Protein AF-A0A060BRM1-F1 (afdb_monomer)

Solvent-accessible surface area (backbone atoms only — not comparable to full-atom values): 8496 Å² total; per-residue (Å²): 62,27,26,52,51,24,73,28,30,57,45,69,58,40,50,90,44,79,90,64,57,41,90,78,47,76,18,59,48,53,49,50,50,64,73,48,52,89,80,60,83,85,57,78,35,51,21,29,40,64,53,80,51,61,69,59,51,50,60,52,37,66,89,47,85,67,66,78,75,71,89,66,55,66,64,59,30,31,52,51,28,41,57,49,43,74,78,39,83,58,36,42,37,21,43,51,52,56,25,66,57,46,39,88,94,29,81,68,96,68,48,51,66,35,65,39,46,50,52,33,40,44,54,46,50,73,68,71,47,54,74,44,78,46,79,41,66,76,63,87,60,62,78,86,74,86,106

Radius of gyration: 14.97 Å; Cα contacts (8 Å, |Δi|>4): 241; chains: 1; bounding box: 43×28×41 Å

Structure (mmCIF, N/CA/C/O backbone):
data_AF-A0A060BRM1-F1
#
_entry.id   AF-A0A060BRM1-F1
#
loop_
_atom_site.group_PDB
_atom_site.id
_atom_site.type_symbol
_atom_site.label_atom_id
_atom_site.label_alt_id
_atom_site.label_comp_id
_atom_site.label_asym_id
_atom_site.label_entity_id
_atom_site.label_seq_id
_atom_site.pdbx_PDB_ins_code
_atom_site.Cartn_x
_atom_site.Cartn_y
_atom_site.Cartn_z
_atom_site.occupancy
_atom_site.B_iso_or_equiv
_atom_site.auth_seq_id
_atom_site.auth_comp_id
_atom_site.auth_asym_id
_atom_site.auth_atom_id
_atom_site.pdbx_PDB_model_num
ATOM 1 N N . MET A 1 1 ? -9.420 0.231 6.694 1.00 97.19 1 MET A N 1
A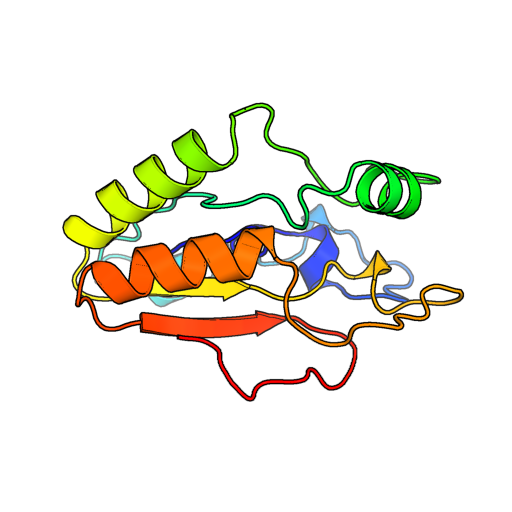TOM 2 C CA . MET A 1 1 ? -8.474 -0.469 5.804 1.00 97.19 1 MET A CA 1
ATOM 3 C C . MET A 1 1 ? -7.574 0.564 5.154 1.00 97.19 1 MET A C 1
ATOM 5 O O . MET A 1 1 ? -8.082 1.590 4.720 1.00 97.19 1 MET A O 1
ATOM 9 N N . VAL A 1 2 ? -6.266 0.345 5.161 1.00 98.56 2 VAL A N 1
ATOM 10 C CA . VAL A 1 2 ? -5.267 1.359 4.794 1.00 98.56 2 VAL A CA 1
ATOM 11 C C . VAL A 1 2 ? -4.121 0.754 3.988 1.00 98.56 2 VAL A C 1
ATOM 13 O O . VAL A 1 2 ? -3.944 -0.459 4.023 1.00 98.56 2 VAL A O 1
ATOM 16 N N . GLY A 1 3 ? -3.339 1.577 3.292 1.00 98.62 3 GLY A N 1
ATOM 17 C CA . GLY A 1 3 ? -2.117 1.160 2.597 1.00 98.62 3 GLY A CA 1
ATOM 18 C C . GLY A 1 3 ? -2.202 1.259 1.067 1.00 98.62 3 GLY A C 1
ATOM 19 O O . GLY A 1 3 ? -3.295 1.191 0.498 1.00 98.62 3 GLY A O 1
ATOM 20 N N . PRO A 1 4 ? -1.055 1.413 0.378 1.00 98.69 4 PRO A N 1
ATOM 21 C CA . PRO A 1 4 ? -1.010 1.691 -1.061 1.00 98.69 4 PRO A CA 1
ATOM 22 C C . PRO A 1 4 ? -1.531 0.549 -1.940 1.00 98.69 4 PRO A C 1
ATOM 24 O O . PRO A 1 4 ? -1.908 0.792 -3.084 1.00 98.69 4 PRO A O 1
ATOM 27 N N . LEU A 1 5 ? -1.549 -0.683 -1.424 1.00 98.81 5 LEU A N 1
ATOM 28 C CA . LEU A 1 5 ? -1.949 -1.881 -2.170 1.00 98.81 5 LEU A CA 1
ATOM 29 C C . LEU A 1 5 ? -3.410 -2.274 -1.924 1.00 98.81 5 LEU A C 1
ATOM 31 O O . LEU A 1 5 ? -3.948 -3.135 -2.616 1.00 98.81 5 LEU A O 1
ATOM 35 N N . ALA A 1 6 ? -4.079 -1.607 -0.981 1.00 98.69 6 ALA A N 1
ATOM 36 C CA . ALA A 1 6 ? -5.451 -1.904 -0.588 1.00 98.69 6 ALA A CA 1
ATOM 37 C C . ALA A 1 6 ? -6.43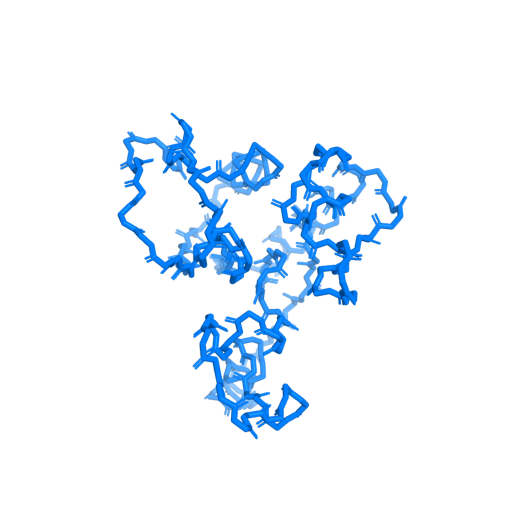5 -1.859 -1.764 1.00 98.69 6 ALA A C 1
ATOM 39 O O . ALA A 1 6 ? -7.317 -2.710 -1.850 1.00 98.69 6 ALA A O 1
ATOM 40 N N . ASP A 1 7 ? -6.268 -0.899 -2.675 1.00 98.50 7 ASP A N 1
ATOM 41 C CA . ASP A 1 7 ? -7.111 -0.745 -3.863 1.00 98.50 7 ASP A CA 1
ATOM 42 C C . ASP A 1 7 ? -6.310 -0.802 -5.176 1.00 98.50 7 ASP A C 1
ATOM 44 O O . ASP A 1 7 ? -6.690 -0.205 -6.183 1.00 98.50 7 ASP A O 1
ATOM 48 N N . SER A 1 8 ? -5.172 -1.510 -5.179 1.00 98.38 8 SER A N 1
ATOM 49 C CA . SER A 1 8 ? -4.352 -1.648 -6.386 1.00 98.38 8 SER A CA 1
ATOM 50 C C . SER A 1 8 ? -4.824 -2.807 -7.256 1.00 98.38 8 SER A C 1
ATOM 52 O O . SER A 1 8 ? -4.650 -3.978 -6.920 1.00 98.38 8 SER A O 1
ATOM 54 N N . LYS A 1 9 ? -5.394 -2.476 -8.416 1.00 98.12 9 LYS A N 1
ATOM 55 C CA . LYS A 1 9 ? -5.771 -3.461 -9.436 1.00 98.12 9 LYS A CA 1
ATOM 56 C C . LYS A 1 9 ? -4.563 -4.057 -10.159 1.00 98.12 9 LYS A C 1
ATOM 58 O O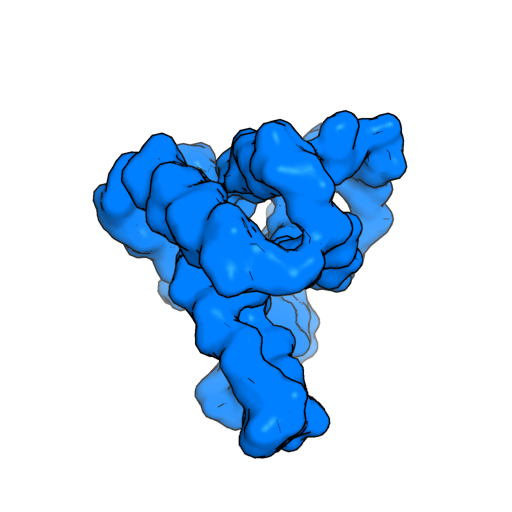 . LYS A 1 9 ? -4.514 -5.263 -10.379 1.00 98.12 9 LYS A O 1
ATOM 63 N N . ARG A 1 10 ? -3.579 -3.220 -10.516 1.00 98.19 10 ARG A N 1
ATOM 64 C CA . ARG A 1 10 ? -2.392 -3.647 -11.279 1.00 98.19 10 ARG A CA 1
ATOM 65 C C . ARG A 1 10 ? -1.527 -4.617 -10.485 1.00 98.19 10 ARG A C 1
ATOM 67 O O . ARG A 1 10 ? -1.047 -5.594 -11.060 1.00 98.19 10 ARG A O 1
ATOM 74 N N . ASP A 1 11 ? -1.348 -4.352 -9.193 1.00 98.50 11 ASP A N 1
ATOM 75 C CA . ASP A 1 11 ? -0.513 -5.185 -8.326 1.00 98.50 11 ASP A CA 1
ATOM 76 C C . ASP A 1 11 ? -1.201 -6.503 -7.951 1.00 98.50 11 ASP A C 1
ATOM 78 O O . ASP A 1 11 ? -0.516 -7.490 -7.698 1.00 98.50 11 ASP A O 1
ATOM 82 N N . MET A 1 12 ? -2.538 -6.559 -7.997 1.00 98.38 12 MET A N 1
ATOM 83 C CA . MET A 1 12 ? -3.295 -7.787 -7.731 1.00 98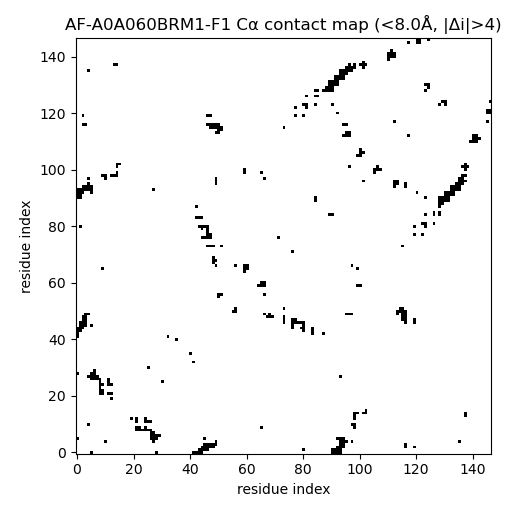.38 12 MET A CA 1
ATOM 84 C C . MET A 1 12 ? -3.018 -8.899 -8.746 1.00 98.38 12 MET A C 1
ATOM 86 O O . MET A 1 12 ? -3.070 -10.076 -8.403 1.00 98.38 12 MET A O 1
ATOM 90 N N . MET A 1 13 ? -2.694 -8.533 -9.988 1.00 97.81 13 MET A N 1
ATOM 91 C CA . MET A 1 13 ? -2.337 -9.499 -11.031 1.00 97.81 13 MET A CA 1
ATOM 92 C C . MET A 1 13 ? -0.904 -10.029 -10.907 1.00 97.81 13 MET A C 1
ATOM 94 O O . MET A 1 13 ? -0.565 -11.012 -11.560 1.00 97.81 13 MET A O 1
ATOM 98 N N . GLY A 1 14 ? -0.052 -9.371 -10.116 1.00 98.25 14 GLY A N 1
ATOM 99 C CA . GLY A 1 14 ? 1.370 -9.687 -10.040 1.00 98.25 14 GLY A CA 1
ATOM 100 C C . GLY A 1 14 ? 2.149 -9.358 -11.319 1.00 98.25 14 GLY A C 1
ATOM 101 O O . GLY A 1 14 ? 1.694 -8.629 -12.211 1.00 98.25 14 GLY A O 1
ATOM 102 N N . SER A 1 15 ? 3.379 -9.866 -11.363 1.00 98.00 15 SER A N 1
ATOM 103 C CA . SER A 1 15 ? 4.250 -9.784 -12.532 1.00 98.00 15 SER A CA 1
ATOM 104 C C . SER A 1 15 ? 3.982 -10.960 -13.478 1.00 98.00 15 SER A C 1
ATOM 106 O O . SER A 1 15 ? 3.340 -11.933 -13.089 1.00 98.00 15 SER A O 1
ATOM 108 N N . TRP A 1 16 ? 4.415 -10.861 -14.742 1.00 98.19 16 TRP A N 1
ATOM 109 C CA . TRP A 1 16 ? 4.108 -11.869 -15.773 1.00 98.19 16 TRP A CA 1
ATOM 110 C C . TRP A 1 16 ? 2.605 -12.182 -15.916 1.00 98.19 16 TRP A C 1
ATOM 112 O O . TRP A 1 16 ? 2.215 -13.314 -16.188 1.00 98.19 16 TRP A O 1
ATOM 122 N N . SER A 1 17 ? 1.745 -11.166 -15.796 1.00 97.94 17 SER A N 1
ATOM 123 C CA . SER A 1 17 ? 0.279 -11.309 -15.814 1.00 97.94 17 SER A CA 1
ATOM 124 C C . SER A 1 17 ? -0.322 -11.668 -17.184 1.00 97.94 17 SER A C 1
ATOM 126 O O . SER A 1 17 ? -1.542 -11.645 -17.344 1.00 97.94 17 SER A O 1
ATOM 128 N N . ALA A 1 18 ? 0.516 -11.982 -18.177 1.00 98.00 18 ALA A N 1
ATOM 129 C CA . ALA A 1 18 ? 0.142 -12.358 -19.538 1.00 98.00 18 ALA A CA 1
ATOM 130 C C . ALA A 1 18 ? -0.926 -11.418 -20.136 1.00 98.00 18 ALA A C 1
ATOM 132 O O . ALA A 1 18 ? -0.718 -10.209 -20.200 1.00 98.00 18 ALA A O 1
ATOM 133 N N . ALA A 1 19 ? -2.068 -11.963 -20.558 1.00 98.12 19 ALA A N 1
ATOM 134 C CA . ALA A 1 19 ? -3.186 -11.215 -21.133 1.00 98.12 19 ALA A CA 1
ATOM 135 C C . ALA A 1 19 ? -4.197 -10.696 -20.084 1.00 98.12 19 ALA A C 1
ATOM 137 O O . ALA A 1 19 ? -5.324 -10.347 -20.434 1.00 98.12 19 ALA A O 1
ATOM 138 N N . GLY A 1 20 ? -3.834 -10.686 -18.798 1.00 97.88 20 GLY A N 1
ATOM 139 C CA . GLY A 1 20 ? -4.691 -10.188 -17.727 1.00 97.88 20 GLY A CA 1
ATOM 140 C C . GLY A 1 20 ? -5.039 -8.708 -17.903 1.00 97.88 20 GLY A C 1
ATOM 141 O O . GLY A 1 20 ? -4.174 -7.876 -18.177 1.00 97.88 20 GLY A O 1
ATOM 142 N N . VAL A 1 21 ? -6.315 -8.370 -17.714 1.00 98.06 21 VAL A N 1
ATOM 143 C CA . VAL A 1 21 ? -6.808 -6.989 -17.774 1.00 98.06 21 VAL A CA 1
ATOM 144 C C . VAL A 1 21 ? -6.932 -6.456 -16.352 1.00 98.06 21 VAL A C 1
ATOM 146 O O . VAL A 1 21 ? -7.818 -6.876 -15.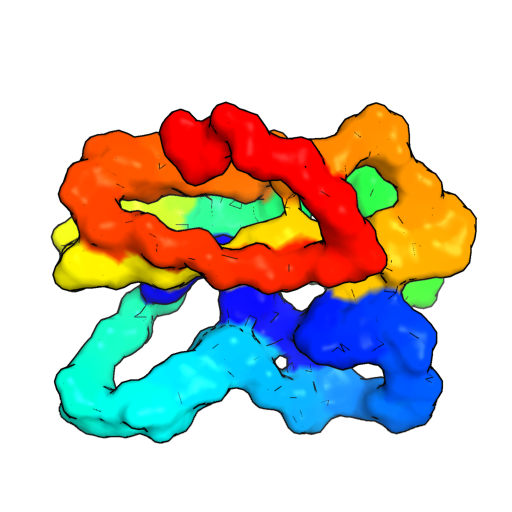608 1.00 98.06 21 VAL A O 1
ATOM 149 N N . ALA A 1 22 ? -6.069 -5.505 -15.977 1.00 96.81 22 ALA A N 1
ATOM 150 C CA . ALA A 1 22 ? -6.001 -4.974 -14.611 1.00 96.81 22 ALA A CA 1
ATOM 151 C C . ALA A 1 22 ? -7.377 -4.554 -14.085 1.00 96.81 22 ALA A C 1
ATOM 153 O O . ALA A 1 22 ? -7.743 -4.899 -12.965 1.00 96.81 22 ALA A O 1
ATOM 154 N N . ASP A 1 23 ? -8.182 -3.892 -14.918 1.00 96.94 23 ASP A N 1
ATOM 155 C CA . ASP A 1 23 ? -9.493 -3.391 -14.515 1.00 96.94 23 ASP A CA 1
ATOM 156 C C . ASP A 1 23 ? -10.512 -4.456 -14.107 1.00 96.94 23 ASP A C 1
ATOM 158 O O . ASP A 1 23 ? -11.457 -4.125 -13.386 1.00 96.94 23 ASP A O 1
ATOM 162 N N . GLN A 1 24 ? -10.295 -5.712 -14.494 1.00 98.38 24 GLN A N 1
ATOM 163 C CA . GLN A 1 24 ? -11.125 -6.854 -14.110 1.00 98.38 24 GLN A CA 1
ATOM 164 C C . GLN A 1 24 ? -10.703 -7.474 -12.766 1.00 98.38 24 GLN A C 1
ATOM 166 O O . GLN A 1 24 ? -11.382 -8.366 -12.262 1.00 98.38 24 GLN A O 1
ATOM 171 N N . SER A 1 25 ? -9.604 -7.009 -12.163 1.00 98.31 25 SER A N 1
ATOM 172 C CA . SER A 1 25 ? -9.119 -7.522 -10.880 1.00 98.31 25 SER A CA 1
ATOM 173 C C . SER A 1 25 ? -9.974 -7.039 -9.708 1.00 98.31 25 SER A C 1
ATOM 175 O O . SER A 1 25 ? -10.290 -5.852 -9.591 1.00 98.31 25 SER A O 1
ATOM 177 N N . VAL A 1 26 ? -10.283 -7.954 -8.787 1.00 98.75 26 VAL A N 1
ATOM 178 C CA . VAL A 1 26 ? -10.898 -7.637 -7.492 1.00 98.75 26 VAL A CA 1
ATOM 179 C C . VAL A 1 26 ? -9.792 -7.251 -6.512 1.00 98.75 26 VAL A C 1
ATOM 181 O O . VAL A 1 26 ? -8.992 -8.092 -6.114 1.00 98.75 26 VAL A O 1
ATOM 184 N N . THR A 1 27 ? -9.737 -5.976 -6.125 1.00 98.81 27 THR A N 1
ATOM 185 C CA . THR A 1 27 ? -8.762 -5.475 -5.140 1.00 98.81 27 THR A CA 1
ATOM 186 C C . THR A 1 27 ? -9.047 -6.021 -3.740 1.00 98.81 27 THR A C 1
ATOM 188 O O . THR A 1 27 ? -10.161 -6.478 -3.470 1.00 98.81 27 THR A O 1
ATOM 191 N N . VAL A 1 28 ? -8.090 -5.910 -2.807 1.00 98.69 28 VAL A N 1
ATOM 192 C CA . VAL A 1 28 ? -8.341 -6.274 -1.398 1.00 98.69 28 VAL A CA 1
ATOM 193 C C . VAL A 1 28 ? -9.510 -5.459 -0.836 1.00 98.69 28 VAL A C 1
ATOM 195 O O . VAL A 1 28 ? -10.387 -6.020 -0.188 1.00 98.69 28 VAL A O 1
ATOM 198 N N . LEU A 1 29 ? -9.593 -4.159 -1.148 1.00 98.69 29 LEU A N 1
ATOM 199 C CA . LEU A 1 29 ? -10.707 -3.289 -0.759 1.00 98.69 29 LEU A CA 1
ATOM 200 C C . LEU A 1 29 ? -12.037 -3.782 -1.301 1.00 98.69 29 LEU A C 1
ATOM 202 O O . LEU A 1 29 ? -13.005 -3.871 -0.546 1.00 98.69 29 LEU A O 1
ATOM 206 N N . THR A 1 30 ? -12.086 -4.100 -2.591 1.00 98.69 30 THR A N 1
ATOM 207 C CA . THR A 1 30 ? -13.307 -4.582 -3.238 1.00 98.69 30 THR A CA 1
ATOM 208 C C . THR A 1 30 ? -13.727 -5.930 -2.656 1.00 98.69 30 THR A C 1
ATOM 210 O O . THR A 1 30 ? -14.879 -6.092 -2.263 1.00 98.69 30 THR A O 1
ATOM 213 N N . GLY A 1 31 ? -12.792 -6.872 -2.503 1.00 98.75 31 GLY A N 1
ATOM 214 C CA . GLY A 1 31 ? -13.051 -8.179 -1.901 1.00 98.75 31 GLY A CA 1
ATOM 215 C C . GLY A 1 31 ? -13.550 -8.073 -0.459 1.00 98.75 31 GLY A C 1
ATOM 216 O O . GLY A 1 31 ? -14.550 -8.696 -0.106 1.00 98.75 31 GLY A O 1
ATOM 217 N N . MET A 1 32 ? -12.923 -7.218 0.354 1.00 98.38 32 MET A N 1
ATOM 218 C CA . MET A 1 32 ? -13.344 -6.965 1.734 1.00 98.38 32 MET A CA 1
ATOM 219 C C . MET A 1 32 ? -14.733 -6.325 1.809 1.00 98.38 32 MET A C 1
ATOM 221 O O . MET A 1 32 ? -15.535 -6.728 2.647 1.00 98.38 32 MET A O 1
ATOM 225 N N . ARG A 1 33 ? -15.055 -5.363 0.930 1.00 98.31 33 ARG A N 1
ATOM 226 C CA . ARG A 1 33 ? -16.407 -4.779 0.843 1.00 98.31 33 ARG A CA 1
ATOM 227 C C . ARG A 1 33 ? -17.451 -5.836 0.487 1.00 98.31 33 ARG A C 1
ATOM 229 O O . ARG A 1 33 ? -18.478 -5.908 1.153 1.00 98.31 33 ARG A O 1
ATOM 236 N N . ASN A 1 34 ? -17.160 -6.679 -0.503 1.00 98.38 34 ASN A N 1
ATOM 237 C CA . ASN A 1 34 ? -18.061 -7.748 -0.934 1.00 98.38 34 ASN A CA 1
ATOM 238 C C . ASN A 1 34 ? -18.313 -8.769 0.184 1.00 98.38 34 ASN A C 1
ATOM 240 O O . ASN A 1 34 ? -19.451 -9.171 0.404 1.00 98.38 34 ASN A O 1
ATOM 244 N N . ALA A 1 35 ? -17.261 -9.174 0.899 1.00 98.12 35 ALA A N 1
ATOM 245 C CA . ALA A 1 35 ? -17.367 -10.143 1.986 1.00 98.12 35 ALA A CA 1
ATOM 246 C C . ALA A 1 35 ? -18.088 -9.575 3.221 1.00 98.12 35 ALA A C 1
ATOM 248 O O . ALA A 1 35 ? -18.834 -10.297 3.886 1.00 98.12 35 ALA A O 1
ATOM 249 N N . LEU A 1 36 ? -17.867 -8.294 3.537 1.00 97.31 36 LEU A N 1
ATOM 250 C CA . LEU A 1 36 ? -18.481 -7.641 4.693 1.00 97.31 36 LEU A CA 1
ATOM 251 C C . LEU A 1 36 ? -19.975 -7.365 4.474 1.00 97.31 36 LEU A C 1
ATOM 253 O O . LEU A 1 36 ? -20.767 -7.550 5.402 1.00 97.31 36 LEU A O 1
ATOM 257 N N . GLY A 1 37 ? -20.360 -6.937 3.265 1.00 95.88 37 GLY A N 1
ATOM 258 C CA . GLY A 1 37 ? -21.720 -6.483 2.971 1.00 95.88 37 GLY A CA 1
ATOM 259 C C . GLY A 1 37 ? -22.176 -5.416 3.972 1.00 95.88 37 GLY A C 1
ATOM 260 O O . GLY A 1 37 ? -21.406 -4.527 4.333 1.00 95.88 37 GLY A O 1
ATOM 261 N N . ASP A 1 38 ? -23.394 -5.561 4.491 1.00 96.62 38 ASP A N 1
ATOM 262 C CA . ASP A 1 38 ? -23.994 -4.608 5.439 1.00 96.62 38 ASP A CA 1
ATOM 263 C C . ASP A 1 38 ? -23.634 -4.879 6.912 1.00 96.62 38 ASP A C 1
ATOM 265 O O . ASP A 1 38 ? -24.146 -4.226 7.820 1.00 96.62 38 ASP A O 1
ATOM 269 N N . LYS A 1 39 ? -22.754 -5.853 7.186 1.00 97.25 39 LYS A N 1
ATOM 270 C CA . LYS A 1 39 ? -22.411 -6.269 8.561 1.00 97.25 39 LYS A CA 1
ATOM 271 C C . LYS A 1 39 ? -21.416 -5.337 9.252 1.00 97.25 39 LYS A C 1
ATOM 273 O O . LYS A 1 39 ? -21.102 -5.536 10.422 1.00 97.25 39 LYS A O 1
ATOM 278 N N . GLY A 1 40 ? -20.885 -4.347 8.542 1.00 95.75 40 GLY A N 1
ATOM 279 C CA . GLY A 1 40 ? -19.933 -3.395 9.091 1.00 95.75 40 GLY A CA 1
ATOM 280 C C . GLY A 1 40 ? -19.574 -2.295 8.103 1.00 95.75 40 GLY A C 1
ATOM 281 O O . GLY A 1 40 ? -20.062 -2.248 6.977 1.00 95.75 40 GLY A O 1
ATOM 282 N N . LYS A 1 41 ? -18.684 -1.399 8.531 1.00 97.56 41 LYS A N 1
ATOM 283 C CA . LYS A 1 41 ? -18.244 -0.251 7.737 1.00 97.56 41 LYS A CA 1
ATOM 284 C C . LYS A 1 41 ? -16.754 -0.345 7.439 1.00 97.56 41 LYS A C 1
ATOM 286 O O . LYS A 1 41 ? -15.942 -0.490 8.348 1.00 97.56 41 LYS A O 1
ATOM 291 N N . ILE A 1 42 ? -16.382 -0.164 6.173 1.00 98.38 42 ILE A N 1
ATOM 292 C CA . ILE A 1 42 ? -14.980 0.011 5.777 1.00 98.38 42 ILE A CA 1
ATOM 293 C C . ILE A 1 42 ? -14.692 1.500 5.606 1.00 98.38 42 ILE A C 1
ATOM 295 O O . ILE A 1 42 ? -15.164 2.131 4.662 1.00 98.38 42 ILE A O 1
ATOM 299 N N . ILE A 1 43 ? -13.870 2.046 6.503 1.00 98.50 43 ILE A N 1
ATOM 300 C CA . ILE A 1 43 ? -13.225 3.351 6.325 1.00 98.50 43 ILE A CA 1
ATOM 301 C C . ILE A 1 43 ? -11.909 3.110 5.581 1.00 98.50 43 ILE A C 1
ATOM 303 O O . ILE A 1 43 ? -11.089 2.302 6.027 1.00 98.50 43 ILE A O 1
ATOM 307 N N . TYR A 1 44 ? -11.727 3.762 4.435 1.00 98.69 44 TYR A N 1
ATOM 308 C CA . TYR A 1 44 ? -10.539 3.618 3.595 1.00 98.69 44 TYR A CA 1
ATOM 309 C C . TYR A 1 44 ? -9.700 4.897 3.601 1.00 98.69 44 TYR A C 1
ATOM 311 O O . TYR A 1 44 ? -10.252 5.987 3.487 1.00 98.69 44 TYR A O 1
ATOM 319 N N . ALA A 1 45 ? -8.380 4.743 3.702 1.00 98.62 45 ALA A N 1
ATOM 320 C CA . ALA A 1 45 ? -7.396 5.803 3.496 1.00 98.62 45 ALA A CA 1
ATOM 321 C C . ALA A 1 45 ? -6.145 5.208 2.838 1.00 98.62 45 ALA A C 1
ATOM 323 O O . ALA A 1 45 ? -5.719 4.113 3.204 1.00 98.62 45 ALA A O 1
ATOM 324 N N . ARG A 1 46 ? -5.525 5.918 1.890 1.00 98.50 46 ARG A N 1
ATOM 325 C CA . ARG A 1 46 ? -4.342 5.398 1.178 1.00 98.50 46 ARG A CA 1
ATOM 326 C C . ARG A 1 46 ? -3.147 5.221 2.121 1.00 98.50 46 ARG A C 1
ATOM 328 O O . ARG A 1 46 ? -2.452 4.212 2.056 1.00 98.50 46 ARG A O 1
ATOM 335 N N . GLY A 1 47 ? -2.933 6.175 3.029 1.00 98.75 47 GLY A N 1
ATOM 336 C CA . GLY A 1 47 ? -1.933 6.118 4.102 1.00 98.75 47 GLY A CA 1
ATOM 337 C C . GLY A 1 47 ? -0.486 6.360 3.669 1.00 98.75 47 GLY A C 1
ATOM 338 O O . GLY A 1 47 ? 0.236 7.079 4.348 1.00 98.75 47 GLY A O 1
ATOM 339 N N . ALA A 1 48 ? -0.061 5.802 2.538 1.00 98.81 48 ALA A N 1
ATOM 340 C CA . ALA A 1 48 ? 1.267 6.014 1.974 1.00 98.81 48 ALA A CA 1
ATOM 341 C C . ALA A 1 48 ? 1.265 5.778 0.459 1.00 98.81 48 ALA A C 1
ATOM 343 O O . ALA A 1 48 ? 0.393 5.094 -0.077 1.00 98.81 48 ALA A O 1
ATOM 344 N N . ASN A 1 49 ? 2.287 6.287 -0.228 1.00 98.81 49 ASN A N 1
ATOM 345 C CA . ASN A 1 49 ? 2.668 5.783 -1.547 1.00 98.81 49 ASN A CA 1
ATOM 346 C C . ASN A 1 49 ? 3.447 4.464 -1.413 1.00 98.81 49 ASN A C 1
ATOM 348 O O . ASN A 1 49 ? 3.996 4.164 -0.348 1.00 98.81 49 ASN A O 1
ATOM 352 N N . ILE A 1 50 ? 3.541 3.699 -2.510 1.00 98.69 50 ILE A N 1
ATOM 353 C CA . ILE A 1 50 ? 4.349 2.464 -2.574 1.00 98.69 50 ILE A CA 1
ATOM 354 C C . ILE A 1 50 ? 5.776 2.724 -2.074 1.00 98.69 50 ILE A C 1
ATOM 356 O O . ILE A 1 50 ? 6.315 1.931 -1.309 1.00 98.69 50 ILE A O 1
ATOM 360 N N . THR A 1 51 ? 6.354 3.855 -2.477 1.00 98.56 51 THR A N 1
ATOM 361 C CA . THR A 1 51 ? 7.633 4.391 -2.010 1.00 98.56 51 THR A CA 1
ATOM 362 C C . THR A 1 51 ? 7.615 5.918 -2.138 1.00 98.56 51 THR A C 1
ATOM 364 O O . THR A 1 51 ? 6.862 6.457 -2.951 1.00 98.56 51 THR A O 1
ATOM 367 N N . ASN A 1 52 ? 8.441 6.608 -1.349 1.00 98.12 52 ASN A N 1
ATOM 368 C CA . ASN A 1 52 ? 8.705 8.046 -1.500 1.00 98.12 52 ASN A CA 1
ATOM 369 C C . ASN A 1 52 ? 9.957 8.323 -2.355 1.00 98.12 52 ASN A C 1
ATOM 371 O O . ASN A 1 52 ? 10.244 9.475 -2.668 1.00 98.12 52 ASN A O 1
ATOM 375 N N . ASP A 1 53 ? 10.717 7.284 -2.715 1.00 98.25 53 ASP A N 1
ATOM 376 C CA . ASP A 1 53 ? 11.910 7.416 -3.549 1.00 98.25 53 ASP A CA 1
ATOM 377 C C . ASP A 1 53 ? 11.510 7.657 -5.008 1.00 98.25 53 ASP A C 1
ATOM 379 O O . ASP A 1 53 ? 10.938 6.783 -5.667 1.00 98.25 53 ASP A O 1
ATOM 383 N N . LYS A 1 54 ? 11.822 8.853 -5.515 1.00 97.56 54 LYS A N 1
ATOM 384 C CA . LYS A 1 54 ? 11.489 9.250 -6.882 1.00 97.56 54 LYS A CA 1
ATOM 385 C C . LYS A 1 54 ? 12.186 8.386 -7.936 1.00 97.56 54 LYS A C 1
ATOM 387 O O . LYS A 1 54 ? 11.562 8.092 -8.946 1.00 97.56 54 LYS A O 1
ATOM 392 N N . GLY A 1 55 ? 13.425 7.952 -7.711 1.00 98.44 55 GLY A N 1
ATOM 393 C CA . GLY A 1 55 ? 14.140 7.094 -8.657 1.00 98.44 55 GLY A CA 1
ATOM 394 C C . GLY A 1 55 ? 13.471 5.728 -8.798 1.00 98.44 55 GLY A C 1
ATOM 395 O O . GLY A 1 55 ? 13.309 5.231 -9.910 1.00 98.44 55 GLY A O 1
ATOM 396 N N . ILE A 1 56 ? 12.993 5.158 -7.688 1.00 98.50 56 ILE A N 1
ATOM 397 C CA . ILE A 1 56 ? 12.215 3.911 -7.716 1.00 98.50 56 ILE A CA 1
ATOM 398 C C . ILE A 1 56 ? 10.855 4.129 -8.393 1.00 98.50 56 ILE A C 1
ATOM 400 O O . ILE A 1 56 ? 10.431 3.282 -9.173 1.00 98.50 56 ILE A O 1
ATOM 404 N N . VAL A 1 57 ? 10.166 5.246 -8.133 1.00 98.62 57 VAL A N 1
ATOM 405 C CA . VAL A 1 57 ? 8.913 5.578 -8.839 1.00 98.62 57 VAL A CA 1
ATOM 406 C C . VAL A 1 57 ? 9.146 5.696 -10.342 1.00 98.62 57 VAL A C 1
ATOM 408 O O . VAL A 1 57 ? 8.392 5.108 -11.113 1.00 98.62 57 VAL A O 1
ATOM 411 N N . ASP A 1 58 ? 10.170 6.441 -10.753 1.00 98.44 58 ASP A N 1
ATOM 412 C CA . ASP A 1 58 ? 10.495 6.662 -12.161 1.00 98.44 58 ASP A CA 1
ATOM 413 C C . ASP A 1 58 ? 10.858 5.333 -12.842 1.00 98.44 58 ASP A C 1
ATOM 415 O O . ASP A 1 58 ? 10.406 5.081 -13.954 1.00 98.44 58 ASP A O 1
ATOM 419 N N . PHE A 1 59 ? 11.576 4.439 -12.150 1.00 98.50 59 PHE A N 1
ATOM 420 C CA . PHE A 1 59 ? 11.834 3.073 -12.615 1.00 98.50 59 PHE A CA 1
ATOM 421 C C . PHE A 1 59 ? 10.544 2.255 -12.781 1.00 98.50 59 PHE A C 1
ATOM 423 O O . PHE A 1 59 ? 10.311 1.675 -13.840 1.00 98.50 59 PHE A O 1
ATOM 430 N N . LEU A 1 60 ? 9.679 2.225 -11.760 1.00 98.50 60 LEU A N 1
ATOM 431 C CA . LEU A 1 60 ? 8.419 1.469 -11.794 1.00 98.50 60 LEU A CA 1
ATOM 432 C C . LEU A 1 60 ? 7.443 2.001 -12.846 1.00 98.50 60 LEU A C 1
ATOM 434 O O . LEU A 1 60 ? 6.605 1.243 -13.328 1.00 98.50 60 LEU A O 1
ATOM 438 N N . ASN A 1 61 ? 7.559 3.284 -13.192 1.00 98.38 61 ASN A N 1
ATOM 439 C CA . ASN A 1 61 ? 6.727 3.948 -14.184 1.00 98.38 61 ASN A CA 1
ATOM 440 C C . ASN A 1 61 ? 7.422 4.177 -15.540 1.00 98.38 61 ASN A C 1
ATOM 442 O O . ASN A 1 61 ? 6.911 4.938 -16.364 1.00 98.38 61 ASN A O 1
ATOM 446 N N . LEU A 1 62 ? 8.579 3.548 -15.779 1.00 97.12 62 LEU A N 1
ATOM 447 C CA . LEU A 1 62 ? 9.425 3.828 -16.945 1.00 97.12 62 LEU A CA 1
ATOM 448 C C . LEU A 1 62 ? 8.732 3.511 -18.279 1.00 97.12 62 LEU A C 1
ATOM 450 O O . LEU A 1 62 ? 8.865 4.268 -19.237 1.00 97.12 62 LEU A O 1
ATOM 454 N N . TYR A 1 63 ? 7.995 2.400 -18.336 1.00 94.19 63 TYR A N 1
ATOM 455 C CA . TYR A 1 63 ? 7.350 1.912 -19.564 1.00 94.19 63 TYR A CA 1
ATOM 456 C C . TYR A 1 63 ? 5.824 2.061 -19.549 1.00 94.19 63 TYR A C 1
ATOM 458 O O . TYR A 1 63 ? 5.207 2.267 -20.591 1.00 94.19 63 TYR A O 1
ATOM 466 N N . GLU A 1 64 ? 5.211 1.987 -18.370 1.00 92.50 64 GLU A N 1
ATOM 467 C CA . GLU A 1 64 ? 3.777 2.176 -18.156 1.00 92.50 64 GLU A CA 1
ATOM 468 C C . GLU A 1 64 ? 3.551 2.874 -16.816 1.00 92.50 64 GLU A C 1
ATOM 470 O O . GLU A 1 64 ? 4.400 2.804 -15.937 1.00 92.50 64 GLU A O 1
ATOM 475 N N . LYS A 1 65 ? 2.393 3.506 -16.604 1.00 94.00 65 LYS A N 1
ATOM 476 C CA . LYS A 1 65 ? 2.038 4.076 -15.291 1.00 94.00 65 LYS A CA 1
ATOM 477 C C . LYS A 1 65 ? 1.570 2.977 -14.324 1.00 94.00 65 LYS A C 1
ATOM 479 O O . LYS A 1 65 ? 0.397 2.943 -13.956 1.00 94.00 65 LYS A O 1
ATOM 484 N N . ALA A 1 66 ? 2.469 2.069 -13.945 1.00 94.69 66 ALA A N 1
ATOM 485 C CA . ALA A 1 66 ? 2.167 0.916 -13.098 1.00 94.69 66 ALA A CA 1
ATOM 486 C C . ALA A 1 66 ? 1.815 1.302 -11.653 1.00 94.69 66 ALA A C 1
ATOM 488 O O . ALA A 1 66 ? 0.961 0.661 -11.043 1.00 94.69 66 ALA A O 1
ATOM 489 N N . VAL A 1 67 ? 2.449 2.346 -11.104 1.00 97.50 67 VAL A N 1
ATOM 490 C CA . VAL A 1 67 ? 2.201 2.823 -9.737 1.00 97.50 67 VAL A CA 1
ATOM 491 C C . VAL A 1 67 ? 1.670 4.250 -9.730 1.00 97.50 67 VAL A C 1
ATOM 493 O O . VAL A 1 67 ? 2.229 5.168 -10.333 1.00 97.50 67 VAL A O 1
ATOM 496 N N . GLN A 1 68 ? 0.583 4.454 -8.989 1.00 95.75 68 GLN A N 1
ATOM 497 C CA . GLN A 1 68 ? 0.038 5.785 -8.748 1.00 95.75 68 GLN A CA 1
ATOM 498 C C . GLN A 1 68 ? 0.763 6.449 -7.575 1.00 95.75 68 GLN A C 1
ATOM 500 O O . GLN A 1 68 ? 0.926 5.842 -6.510 1.00 95.75 68 GLN A O 1
ATOM 505 N N . VAL A 1 69 ? 1.138 7.712 -7.760 1.00 97.56 69 VAL A N 1
ATOM 506 C CA . VAL A 1 69 ? 1.713 8.561 -6.715 1.00 97.56 69 VAL A CA 1
ATOM 507 C C . VAL A 1 69 ? 0.664 9.584 -6.310 1.00 97.56 69 VAL A C 1
ATOM 509 O O . VAL A 1 69 ? 0.258 10.421 -7.113 1.00 97.56 69 VAL A O 1
ATOM 512 N N . ASP A 1 70 ? 0.209 9.493 -5.069 1.00 98.12 70 ASP A N 1
ATOM 513 C CA . ASP A 1 70 ? -0.615 10.520 -4.448 1.00 98.12 70 ASP A CA 1
ATOM 514 C C . ASP A 1 70 ? 0.248 11.778 -4.234 1.00 98.12 70 ASP A C 1
ATOM 516 O O . ASP A 1 70 ? 1.351 11.656 -3.687 1.00 98.12 70 ASP A O 1
ATOM 520 N N . PRO A 1 71 ? -0.202 12.962 -4.690 1.00 97.69 71 PRO A N 1
ATOM 521 C CA . PRO A 1 71 ? 0.586 14.191 -4.627 1.00 9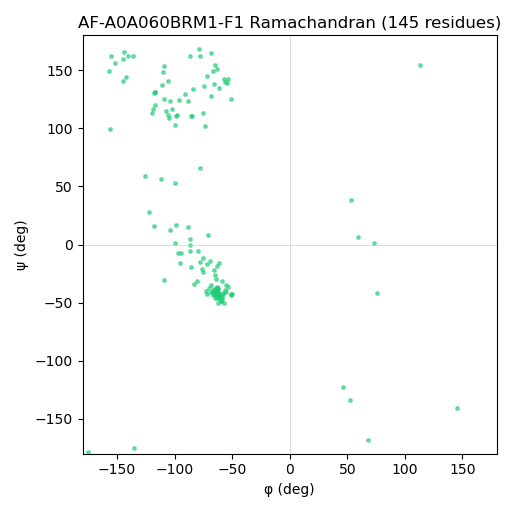7.69 71 PRO A CA 1
ATOM 522 C C . PRO A 1 71 ? 0.658 14.796 -3.220 1.00 97.69 71 PRO A C 1
ATOM 524 O O . PRO A 1 71 ? 1.426 15.733 -2.999 1.00 97.69 71 PRO A O 1
ATOM 527 N N . ARG A 1 72 ? -0.155 14.315 -2.270 1.00 98.31 72 ARG A N 1
ATOM 528 C CA . ARG A 1 72 ? -0.121 14.786 -0.882 1.00 98.31 72 ARG A CA 1
ATOM 529 C C . ARG A 1 72 ? 1.214 14.424 -0.231 1.00 98.31 72 ARG A C 1
ATOM 531 O O . ARG A 1 72 ? 1.873 13.455 -0.606 1.00 98.31 72 ARG A O 1
ATOM 538 N N . SER A 1 73 ? 1.612 15.193 0.782 1.00 98.56 73 SER A N 1
ATOM 539 C CA . SER A 1 73 ? 2.821 14.872 1.541 1.00 98.56 73 SER A CA 1
ATOM 540 C C . SER A 1 73 ? 2.674 13.520 2.260 1.00 98.56 73 SER A C 1
ATOM 542 O O . SER A 1 73 ? 1.558 13.151 2.645 1.00 98.56 73 SER A O 1
ATOM 544 N N . PRO A 1 74 ? 3.782 12.790 2.503 1.00 98.62 74 PRO A N 1
ATOM 545 C CA . PRO A 1 74 ? 3.744 11.550 3.277 1.00 98.62 74 PRO A CA 1
ATOM 546 C C . PRO A 1 74 ? 3.032 11.713 4.624 1.00 98.62 74 PRO A C 1
ATOM 548 O O . PRO A 1 74 ? 2.179 10.899 4.966 1.00 98.62 74 PRO A O 1
ATOM 551 N N . GLN A 1 75 ? 3.305 12.809 5.341 1.00 98.75 75 GLN A N 1
ATOM 552 C CA . GLN A 1 75 ? 2.674 13.076 6.632 1.00 98.75 75 GLN A CA 1
ATOM 553 C C . GLN A 1 75 ? 1.158 13.269 6.512 1.00 98.75 75 GLN A C 1
ATOM 555 O O . GLN A 1 75 ? 0.418 12.678 7.286 1.00 98.75 75 GLN A O 1
ATOM 560 N N . ALA A 1 76 ? 0.677 14.019 5.514 1.00 98.81 76 ALA A N 1
ATOM 561 C CA . ALA A 1 76 ? -0.758 14.244 5.340 1.00 98.81 76 ALA A CA 1
ATOM 562 C C . ALA A 1 76 ? -1.526 12.939 5.060 1.00 98.81 76 ALA A C 1
ATOM 564 O O . ALA A 1 76 ? -2.640 12.757 5.551 1.00 98.81 76 ALA A O 1
ATOM 565 N N . MET A 1 77 ? -0.934 12.012 4.298 1.00 98.81 77 MET A N 1
ATOM 566 C CA . MET A 1 77 ? -1.530 10.690 4.075 1.00 98.81 77 MET A CA 1
ATOM 567 C C . MET A 1 77 ? -1.534 9.832 5.346 1.00 98.81 77 MET A C 1
ATOM 569 O O . MET A 1 77 ? -2.526 9.153 5.619 1.00 98.81 77 MET A O 1
ATOM 573 N N . ILE A 1 78 ? -0.452 9.871 6.131 1.00 98.88 78 ILE A N 1
ATOM 574 C CA . ILE A 1 78 ? -0.369 9.163 7.415 1.00 98.88 78 I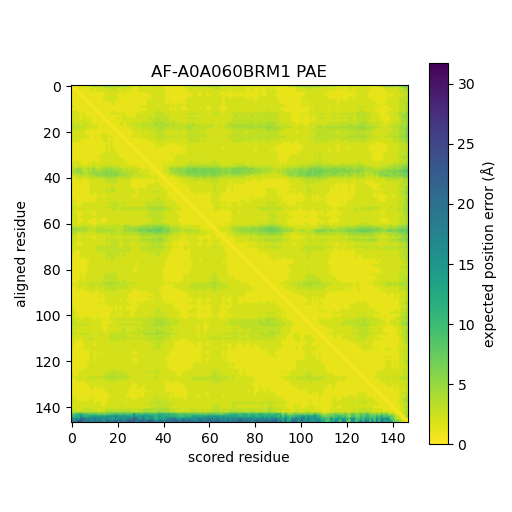LE A CA 1
ATOM 575 C C . ILE A 1 78 ? -1.407 9.717 8.396 1.00 98.88 78 ILE A C 1
ATOM 577 O O . ILE A 1 78 ? -2.123 8.935 9.019 1.00 98.88 78 ILE A O 1
ATOM 581 N N . ASP A 1 79 ? -1.549 11.039 8.495 1.00 98.88 79 ASP A N 1
ATOM 582 C CA . ASP A 1 79 ? -2.512 11.694 9.386 1.00 98.88 79 ASP A CA 1
ATOM 583 C C . ASP A 1 79 ? -3.958 11.304 9.041 1.00 98.88 79 ASP A C 1
ATOM 585 O O . ASP A 1 79 ? -4.741 10.971 9.935 1.00 98.88 79 ASP A O 1
ATOM 589 N N . GLU A 1 80 ? -4.304 11.260 7.749 1.00 98.88 80 GLU A N 1
ATOM 590 C CA . GLU A 1 80 ? -5.599 10.759 7.269 1.00 98.88 80 GLU A CA 1
ATOM 591 C C . GLU A 1 80 ? -5.829 9.297 7.688 1.00 98.88 80 GLU A C 1
ATOM 593 O O . GLU A 1 80 ? -6.891 8.951 8.215 1.00 98.88 80 GLU A O 1
ATOM 598 N N . ALA A 1 81 ? -4.830 8.429 7.499 1.00 98.88 81 ALA A N 1
ATOM 599 C CA . ALA A 1 81 ? -4.930 7.021 7.873 1.00 98.88 81 ALA A CA 1
ATOM 600 C C . ALA A 1 81 ? -5.039 6.816 9.392 1.00 98.88 81 ALA A C 1
ATOM 602 O O . ALA A 1 81 ? -5.822 5.976 9.840 1.00 98.88 81 ALA A O 1
ATOM 603 N N . VAL A 1 82 ? -4.324 7.607 10.193 1.00 98.88 82 VAL A N 1
ATOM 604 C CA . VAL A 1 82 ? -4.426 7.603 11.659 1.00 98.88 82 VAL A CA 1
ATOM 605 C C . VAL A 1 82 ? -5.802 8.097 12.112 1.00 98.88 82 VAL A C 1
ATOM 607 O O . VAL A 1 82 ? -6.399 7.505 13.014 1.00 98.88 82 VAL A O 1
ATOM 610 N N . ALA A 1 83 ? -6.349 9.140 11.484 1.00 98.81 83 ALA A N 1
ATOM 611 C CA . ALA A 1 83 ? -7.696 9.627 11.778 1.00 98.81 83 ALA A CA 1
ATOM 612 C C . ALA A 1 83 ? -8.772 8.572 11.461 1.00 98.81 83 ALA A C 1
ATOM 614 O O . ALA A 1 83 ? -9.705 8.389 12.247 1.00 98.81 83 ALA A O 1
ATOM 615 N N . ALA A 1 84 ? -8.618 7.837 10.355 1.00 98.69 84 ALA A N 1
ATOM 616 C CA . ALA A 1 84 ? -9.475 6.703 10.010 1.00 98.69 84 ALA A CA 1
ATOM 617 C C . ALA A 1 84 ? -9.326 5.538 11.007 1.00 98.69 84 ALA A C 1
ATOM 619 O O . ALA A 1 84 ? -10.324 4.959 11.444 1.00 98.69 84 ALA A O 1
ATOM 620 N N . ALA A 1 85 ? -8.095 5.215 11.413 1.00 98.69 85 ALA A N 1
ATOM 621 C CA . ALA A 1 85 ? -7.808 4.156 12.379 1.00 98.69 85 ALA A CA 1
ATOM 622 C C . ALA A 1 85 ? -8.439 4.435 13.751 1.00 98.69 85 ALA A C 1
ATOM 624 O O . ALA A 1 85 ? -9.053 3.548 14.340 1.00 98.69 85 ALA A O 1
ATOM 625 N N . LYS A 1 86 ? -8.369 5.679 14.243 1.00 98.44 86 LYS A N 1
ATOM 626 C CA . LYS A 1 86 ? -8.978 6.078 15.526 1.00 98.44 86 LYS A CA 1
ATOM 627 C C . LYS A 1 86 ? -10.495 5.847 15.568 1.00 98.44 86 LYS A C 1
ATOM 629 O O . LYS A 1 86 ? -11.020 5.514 16.628 1.00 98.44 86 LYS A O 1
ATOM 634 N N . GLN A 1 87 ? -11.166 5.957 14.422 1.00 98.12 87 GLN A N 1
ATOM 635 C CA . GLN A 1 87 ? -12.604 5.710 14.249 1.00 98.12 87 GLN A CA 1
ATOM 636 C C . GLN A 1 87 ? -12.957 4.238 13.973 1.00 98.12 87 GLN A C 1
ATOM 638 O O . GLN A 1 87 ? -14.127 3.924 13.780 1.00 98.12 87 GLN A O 1
ATOM 643 N N . SER A 1 88 ? -11.966 3.348 13.901 1.00 98.56 88 SER A N 1
ATOM 644 C CA . SER A 1 88 ? -12.152 1.938 13.550 1.00 98.56 88 SER A CA 1
ATOM 645 C C . SER A 1 88 ? -11.929 1.028 14.760 1.00 98.56 88 SER A C 1
ATOM 647 O O . SER A 1 88 ? -11.167 1.365 15.671 1.00 98.56 88 SER A O 1
ATOM 649 N N . ASP A 1 89 ? -12.554 -0.148 14.757 1.00 98.56 89 ASP A N 1
ATOM 650 C CA . ASP A 1 89 ? -12.334 -1.182 15.782 1.00 98.56 89 ASP A CA 1
ATOM 651 C C . ASP A 1 89 ? -11.060 -1.997 15.518 1.00 98.56 89 ASP A C 1
ATOM 653 O O . ASP A 1 89 ? -10.372 -2.415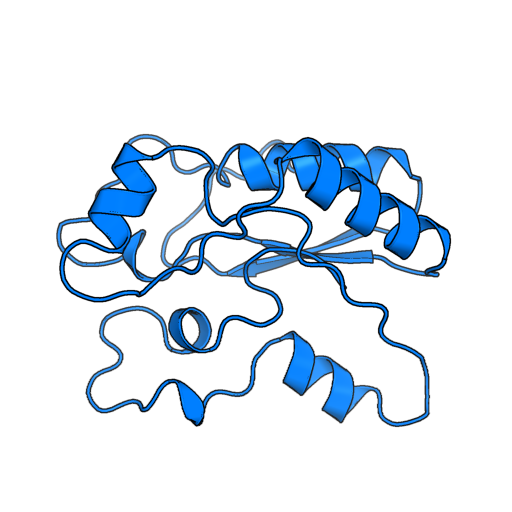 16.444 1.00 98.56 89 ASP A O 1
ATOM 657 N N . VAL A 1 90 ? -10.715 -2.175 14.240 1.00 98.62 90 VAL A N 1
ATOM 658 C CA . VAL A 1 90 ? -9.527 -2.888 13.759 1.00 98.62 90 VAL A CA 1
ATOM 659 C C . VAL A 1 90 ? -8.960 -2.178 12.533 1.00 98.62 90 VAL A C 1
ATOM 661 O O . VAL A 1 90 ? -9.696 -1.653 11.692 1.00 98.62 90 VAL A O 1
ATOM 664 N N . VAL A 1 91 ? -7.636 -2.174 12.412 1.00 98.88 91 VAL A N 1
ATOM 665 C CA . VAL A 1 91 ? -6.924 -1.686 11.235 1.00 98.88 91 VAL A CA 1
ATOM 666 C C . VAL A 1 91 ? -6.436 -2.879 10.426 1.00 98.88 91 VAL A C 1
ATOM 668 O O . VAL A 1 91 ? -5.687 -3.711 10.921 1.00 98.88 91 VAL A O 1
ATOM 671 N N . VAL A 1 92 ? -6.824 -2.928 9.155 1.00 98.88 92 VAL A N 1
ATOM 672 C CA . VAL A 1 92 ? -6.233 -3.830 8.159 1.00 98.88 92 VAL A CA 1
ATOM 673 C C . VAL A 1 92 ? -5.355 -2.985 7.242 1.00 98.88 92 VAL A C 1
ATOM 675 O O . VAL A 1 92 ? -5.885 -2.135 6.518 1.00 98.88 92 VAL A O 1
ATOM 678 N N . ALA A 1 93 ? -4.039 -3.174 7.311 1.00 98.81 93 ALA A N 1
ATOM 679 C CA . ALA A 1 93 ? -3.052 -2.480 6.493 1.00 98.81 93 ALA A CA 1
ATOM 680 C C . ALA A 1 93 ? -2.560 -3.399 5.367 1.00 98.81 93 ALA A C 1
ATOM 682 O O . ALA A 1 93 ? -1.968 -4.444 5.625 1.00 98.81 93 ALA A O 1
ATOM 683 N N . VAL A 1 94 ? -2.821 -3.010 4.120 1.00 98.88 94 VAL A N 1
ATOM 684 C CA . VAL A 1 94 ? -2.443 -3.752 2.913 1.00 98.88 94 VAL A CA 1
ATOM 685 C C . VAL A 1 94 ? -1.174 -3.126 2.344 1.00 98.88 94 VAL A C 1
ATOM 687 O O . VAL A 1 94 ? -1.200 -2.036 1.763 1.00 98.88 94 VAL A O 1
ATOM 690 N N . VAL A 1 95 ? -0.054 -3.798 2.587 1.00 98.88 95 VAL A N 1
ATOM 691 C CA . VAL A 1 95 ? 1.306 -3.271 2.417 1.00 98.88 95 VAL A CA 1
ATOM 692 C C . VAL A 1 95 ? 2.197 -4.305 1.740 1.00 98.88 95 VAL A C 1
ATOM 694 O O . VAL A 1 95 ? 1.867 -5.488 1.688 1.00 98.88 95 VAL A O 1
ATOM 697 N N . GLY A 1 96 ? 3.325 -3.866 1.193 1.00 98.69 96 GLY A N 1
ATOM 698 C CA . GLY A 1 96 ? 4.218 -4.751 0.460 1.00 98.69 96 GLY A CA 1
ATOM 699 C C . GLY A 1 96 ? 4.913 -4.090 -0.717 1.00 98.69 96 GLY A C 1
ATOM 700 O O . GLY A 1 96 ? 5.352 -2.940 -0.657 1.00 98.69 96 GLY A O 1
ATOM 701 N N . GLU A 1 97 ? 5.029 -4.858 -1.787 1.00 98.88 97 GLU A N 1
ATOM 702 C CA . GLU A 1 97 ? 5.708 -4.506 -3.022 1.00 98.88 97 GLU A CA 1
ATOM 703 C C . GLU A 1 97 ? 4.691 -4.210 -4.126 1.00 98.88 97 GLU A C 1
ATOM 705 O O . GLU A 1 97 ? 3.700 -4.922 -4.275 1.00 98.88 97 GLU A O 1
ATOM 710 N N . ALA A 1 98 ? 4.969 -3.200 -4.954 1.00 98.75 98 ALA A N 1
ATOM 711 C CA . ALA A 1 98 ? 4.343 -3.154 -6.271 1.00 98.75 98 ALA A CA 1
ATOM 712 C C . ALA A 1 98 ? 4.874 -4.319 -7.115 1.00 98.75 98 ALA A C 1
ATOM 714 O O . ALA A 1 98 ? 6.039 -4.702 -6.980 1.00 98.75 98 ALA A O 1
ATOM 715 N N . GLN A 1 99 ? 4.071 -4.844 -8.036 1.00 98.56 99 GLN A N 1
ATOM 716 C CA . GLN A 1 99 ? 4.440 -6.006 -8.852 1.00 98.56 99 GLN A CA 1
ATOM 717 C C . GLN A 1 99 ? 5.760 -5.803 -9.619 1.00 98.56 99 GLN A C 1
ATOM 719 O O . GLN A 1 99 ? 6.573 -6.721 -9.720 1.00 98.56 99 GLN A O 1
ATOM 724 N N . GLY A 1 100 ? 6.030 -4.569 -10.065 1.00 98.50 100 GLY A N 1
ATOM 725 C CA . GLY A 1 100 ? 7.253 -4.207 -10.786 1.00 98.50 100 GLY A CA 1
ATOM 726 C C . GLY A 1 100 ? 8.516 -4.249 -9.924 1.00 98.50 100 GLY A C 1
ATOM 727 O O . GLY A 1 100 ? 9.617 -4.266 -10.461 1.00 98.50 100 GLY A O 1
ATOM 728 N N . MET A 1 101 ? 8.394 -4.316 -8.594 1.00 98.69 101 MET A N 1
ATOM 729 C CA . MET A 1 101 ? 9.533 -4.542 -7.699 1.00 98.69 101 MET A CA 1
ATOM 730 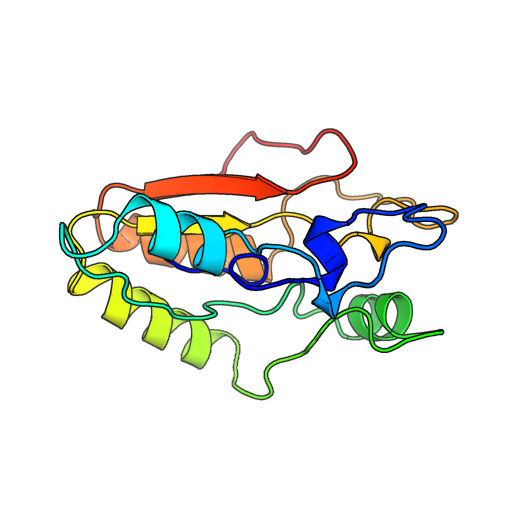C C . MET A 1 101 ? 9.984 -6.007 -7.699 1.00 98.69 101 MET A C 1
ATOM 732 O O . MET A 1 101 ? 11.113 -6.283 -7.301 1.00 98.69 101 MET A O 1
ATOM 736 N N . ALA A 1 102 ? 9.128 -6.948 -8.106 1.00 98.50 102 ALA A N 1
ATOM 737 C CA . ALA A 1 102 ? 9.382 -8.390 -8.125 1.00 98.50 102 ALA A CA 1
ATOM 738 C C . ALA A 1 102 ? 9.118 -8.966 -9.527 1.00 98.50 102 ALA A C 1
ATOM 740 O O . ALA A 1 102 ? 8.267 -9.833 -9.742 1.00 98.50 102 ALA A O 1
ATOM 741 N N . HIS A 1 103 ? 9.858 -8.437 -10.496 1.00 98.06 103 HIS A N 1
ATOM 742 C CA . HIS A 1 103 ? 9.794 -8.818 -11.900 1.00 98.06 103 HIS A CA 1
ATOM 743 C C . HIS A 1 103 ? 11.209 -8.980 -12.483 1.00 98.06 103 HIS A C 1
ATOM 745 O O . HIS A 1 103 ? 12.205 -8.908 -11.756 1.00 98.06 103 HIS A O 1
ATOM 751 N N . GLU A 1 104 ? 11.301 -9.233 -13.786 1.00 98.38 104 GLU A N 1
ATOM 752 C CA . GLU A 1 104 ? 12.563 -9.258 -14.517 1.00 98.38 104 GLU A CA 1
ATOM 753 C C . GLU A 1 104 ? 13.323 -7.934 -14.358 1.00 98.38 104 GLU A C 1
ATOM 755 O O . GLU A 1 104 ? 12.725 -6.861 -14.343 1.00 98.38 104 GLU A O 1
ATOM 760 N N . ALA A 1 105 ? 14.648 -8.021 -14.197 1.00 98.12 105 ALA A N 1
ATOM 761 C CA . ALA A 1 105 ? 15.549 -6.889 -13.955 1.00 98.12 105 ALA A CA 1
ATOM 762 C C . ALA A 1 105 ? 15.267 -6.055 -12.682 1.00 98.12 105 ALA A C 1
ATOM 764 O O . ALA A 1 105 ? 15.972 -5.082 -12.421 1.00 98.12 105 ALA A O 1
ATOM 765 N N . SER A 1 106 ? 14.326 -6.472 -11.829 1.00 98.31 106 SER A N 1
ATOM 766 C CA . SER A 1 106 ? 13.958 -5.773 -10.589 1.00 98.31 106 SER A CA 1
ATOM 767 C C . SER A 1 106 ? 14.600 -6.398 -9.348 1.00 98.31 106 SER A C 1
ATOM 769 O O . SER A 1 106 ? 13.925 -6.757 -8.377 1.00 98.31 106 SER A O 1
ATOM 771 N N . SER A 1 107 ? 15.922 -6.560 -9.369 1.00 98.62 107 SER A N 1
ATOM 772 C CA . SER A 1 107 ? 16.683 -7.002 -8.195 1.00 98.62 107 SER A CA 1
ATOM 773 C C . SER A 1 107 ? 16.626 -5.951 -7.084 1.00 98.62 107 SER A C 1
ATOM 775 O O . SER A 1 107 ? 16.776 -4.757 -7.335 1.00 98.62 107 SER A O 1
ATOM 777 N N . ARG A 1 108 ? 16.447 -6.390 -5.832 1.00 98.50 108 ARG A N 1
ATOM 778 C CA . ARG A 1 108 ? 16.448 -5.515 -4.651 1.00 98.50 108 ARG A CA 1
ATOM 779 C C . ARG A 1 108 ? 17.597 -5.878 -3.721 1.00 98.50 108 ARG A C 1
ATOM 781 O O . ARG A 1 108 ? 17.758 -7.039 -3.363 1.00 98.50 108 ARG A O 1
ATOM 788 N N . THR A 1 109 ? 18.352 -4.870 -3.298 1.00 98.19 109 THR A N 1
ATOM 789 C CA . THR A 1 109 ? 19.409 -4.994 -2.278 1.00 98.19 109 THR A CA 1
ATOM 790 C C . THR A 1 109 ? 18.870 -4.864 -0.852 1.00 98.19 109 THR A C 1
ATOM 792 O O . THR A 1 109 ? 19.509 -5.310 0.095 1.00 98.19 109 THR A O 1
ATOM 795 N N . ASP A 1 110 ? 17.676 -4.289 -0.696 1.00 97.81 110 ASP A N 1
ATOM 796 C CA . ASP A 1 110 ? 16.921 -4.222 0.553 1.00 97.81 110 ASP A CA 1
ATOM 797 C C . ASP A 1 110 ? 15.587 -4.947 0.365 1.00 97.81 110 ASP A C 1
ATOM 799 O O . ASP A 1 110 ? 14.767 -4.515 -0.446 1.00 97.81 110 ASP A O 1
ATOM 803 N N . ILE A 1 111 ? 15.372 -6.028 1.117 1.00 97.81 111 ILE A N 1
ATOM 804 C CA . ILE A 1 111 ? 14.167 -6.870 1.065 1.00 97.81 111 ILE A CA 1
ATOM 805 C C . ILE A 1 111 ? 13.154 -6.553 2.179 1.00 97.81 111 ILE A C 1
ATOM 807 O O . ILE A 1 111 ? 12.274 -7.356 2.458 1.00 97.81 111 ILE A O 1
ATOM 811 N N . ARG A 1 112 ? 13.253 -5.403 2.851 1.00 98.31 112 ARG A N 1
ATOM 812 C CA . ARG A 1 112 ? 12.220 -4.938 3.795 1.00 98.31 112 ARG A CA 1
ATOM 813 C C . ARG A 1 112 ? 11.023 -4.330 3.053 1.00 98.31 112 ARG A C 1
ATOM 815 O O . ARG A 1 112 ? 11.109 -3.994 1.867 1.00 98.31 112 ARG A O 1
ATOM 822 N N . LEU A 1 113 ? 9.923 -4.088 3.765 1.00 98.44 113 LEU A N 1
ATOM 823 C CA . LEU A 1 113 ? 8.846 -3.210 3.279 1.00 98.44 113 LEU A CA 1
ATOM 824 C C . LEU A 1 113 ? 9.392 -1.810 2.948 1.00 98.44 113 LEU A C 1
ATOM 826 O O . LEU A 1 113 ? 10.247 -1.337 3.694 1.00 98.44 113 LEU A O 1
ATOM 830 N N . PRO A 1 114 ? 8.929 -1.113 1.895 1.00 98.44 114 PRO A N 1
ATOM 831 C CA . PRO A 1 114 ? 9.354 0.262 1.620 1.00 98.44 114 PRO A CA 1
ATOM 832 C C . PRO A 1 114 ? 9.171 1.197 2.829 1.00 98.44 114 PRO A C 1
ATOM 834 O O . PRO A 1 114 ? 8.183 1.084 3.555 1.00 98.44 114 PRO A O 1
ATOM 837 N N . GLN A 1 115 ? 10.107 2.133 3.048 1.00 98.25 115 GLN A N 1
ATOM 838 C CA . GLN A 1 115 ? 10.109 2.998 4.243 1.00 98.25 115 GLN A CA 1
ATOM 839 C C . GLN A 1 115 ? 8.791 3.766 4.417 1.00 98.25 115 GLN A C 1
ATOM 841 O O . GLN A 1 115 ? 8.268 3.796 5.524 1.00 98.25 115 GLN A O 1
ATOM 846 N N . SER A 1 116 ? 8.205 4.281 3.330 1.00 98.62 116 SER A N 1
ATOM 847 C CA . SER A 1 116 ? 6.907 4.978 3.357 1.00 98.62 116 SER A CA 1
ATOM 848 C C . SER A 1 116 ? 5.797 4.157 4.020 1.00 98.62 116 SER A C 1
ATOM 850 O O . SER A 1 116 ? 4.943 4.697 4.717 1.00 98.62 116 SER A O 1
ATOM 852 N N . GLN A 1 117 ? 5.814 2.840 3.819 1.00 98.69 117 GLN A N 1
ATOM 853 C CA . GLN A 1 117 ? 4.830 1.924 4.380 1.00 98.69 117 GLN A CA 1
ATOM 854 C C . GLN A 1 117 ? 5.187 1.531 5.819 1.00 98.69 117 GLN A C 1
ATOM 856 O O . GLN A 1 117 ? 4.289 1.390 6.641 1.00 98.69 117 GLN A O 1
ATOM 861 N N . ARG A 1 118 ? 6.479 1.423 6.161 1.00 98.56 118 ARG A N 1
ATOM 862 C CA . ARG A 1 118 ? 6.931 1.215 7.551 1.00 98.56 118 ARG A CA 1
ATOM 863 C C . ARG A 1 118 ? 6.585 2.397 8.458 1.00 98.56 118 ARG A C 1
ATOM 865 O O . ARG A 1 118 ? 6.188 2.184 9.602 1.00 98.56 118 ARG A O 1
ATOM 872 N N . ASP A 1 119 ? 6.683 3.621 7.943 1.00 98.62 119 ASP A N 1
ATOM 873 C CA . ASP A 1 119 ? 6.277 4.837 8.658 1.00 98.62 119 ASP A CA 1
ATOM 874 C C . ASP A 1 119 ? 4.771 4.825 8.940 1.00 98.62 119 ASP A C 1
ATOM 876 O O . ASP A 1 119 ? 4.345 5.045 10.074 1.00 98.62 119 ASP A O 1
ATOM 880 N N . LEU A 1 120 ? 3.965 4.470 7.930 1.00 98.75 120 LEU A N 1
ATOM 881 C CA . LEU A 1 120 ? 2.524 4.278 8.084 1.00 98.75 120 LEU A CA 1
ATOM 882 C C . LEU A 1 120 ? 2.212 3.223 9.154 1.00 98.75 120 LEU A C 1
ATOM 884 O O . LEU A 1 120 ? 1.418 3.480 10.053 1.00 98.75 120 LEU A O 1
ATOM 888 N N . ILE A 1 121 ? 2.838 2.049 9.079 1.00 98.69 121 ILE A N 1
ATOM 889 C CA . ILE A 1 121 ? 2.636 0.958 10.040 1.00 98.69 121 ILE A CA 1
ATOM 890 C C . ILE A 1 121 ? 2.988 1.403 11.463 1.00 98.69 121 ILE A C 1
ATOM 892 O O . ILE A 1 121 ? 2.193 1.189 12.376 1.00 98.69 121 ILE A O 1
ATOM 896 N N . SER A 1 122 ? 4.119 2.092 11.641 1.00 98.56 122 SER A N 1
ATOM 897 C CA . SER A 1 122 ? 4.550 2.609 12.946 1.00 98.56 122 SER A CA 1
ATOM 898 C C . SER A 1 122 ? 3.529 3.599 13.520 1.00 98.56 122 SER A C 1
ATOM 900 O O . SER A 1 122 ? 3.150 3.510 14.689 1.00 98.56 122 SER A O 1
ATOM 902 N N . ALA A 1 123 ? 3.014 4.511 12.688 1.00 98.69 123 ALA A N 1
ATOM 903 C CA . ALA A 1 123 ? 1.982 5.465 13.088 1.00 98.69 123 ALA A CA 1
ATOM 904 C C . ALA A 1 123 ? 0.644 4.784 13.430 1.00 98.69 123 ALA A C 1
ATOM 906 O O . ALA A 1 123 ? -0.018 5.165 14.397 1.00 98.69 123 ALA A O 1
ATOM 907 N N . LEU A 1 124 ? 0.250 3.752 12.677 1.00 98.69 124 LEU A N 1
ATOM 908 C CA . LEU A 1 124 ? -0.953 2.962 12.952 1.00 98.69 124 LEU A CA 1
ATOM 909 C C . LEU A 1 124 ? -0.812 2.164 14.249 1.00 98.69 124 LEU A C 1
ATOM 911 O O . LEU A 1 124 ? -1.737 2.168 15.061 1.00 98.69 124 LEU A O 1
ATOM 915 N N . LYS A 1 125 ? 0.341 1.531 14.487 1.00 98.38 125 LYS A N 1
ATOM 916 C CA . LYS A 1 125 ? 0.631 0.808 15.730 1.00 98.38 125 LYS A CA 1
ATOM 917 C C . LYS A 1 125 ? 0.514 1.726 16.945 1.00 98.38 125 LYS A C 1
ATOM 919 O O . LYS A 1 125 ? -0.111 1.350 17.936 1.00 98.38 125 LYS A O 1
ATOM 924 N N . ALA A 1 126 ? 1.031 2.951 16.843 1.00 98.44 126 ALA A N 1
ATOM 925 C CA . ALA A 1 126 ? 0.961 3.952 17.906 1.00 98.44 126 ALA A CA 1
ATOM 926 C C . ALA A 1 126 ? -0.478 4.361 18.285 1.00 98.44 126 ALA A C 1
ATOM 928 O O . ALA A 1 126 ? -0.692 4.926 19.355 1.00 98.44 126 ALA A O 1
ATOM 929 N N . THR A 1 127 ? -1.487 4.057 17.455 1.00 98.38 127 THR A N 1
ATOM 930 C CA . THR A 1 127 ? -2.900 4.283 17.811 1.00 98.38 127 THR A CA 1
ATOM 931 C C . THR A 1 127 ? -3.433 3.310 18.865 1.00 98.38 127 THR A C 1
ATOM 933 O O . THR A 1 127 ? -4.496 3.561 19.430 1.00 98.38 127 THR A O 1
ATOM 936 N N . GLY A 1 128 ? -2.741 2.188 19.105 1.00 98.31 128 GLY A N 1
ATOM 937 C CA . GLY A 1 128 ? -3.180 1.124 20.013 1.00 98.31 128 GLY A CA 1
ATOM 938 C C . GLY A 1 128 ? -4.328 0.258 19.480 1.00 98.31 128 GLY A C 1
ATOM 939 O O . GLY A 1 128 ? -4.782 -0.647 20.178 1.00 98.31 128 GLY A O 1
ATOM 940 N N . LYS A 1 129 ? -4.811 0.504 18.255 1.00 98.56 129 LYS A N 1
ATOM 941 C CA . LYS A 1 129 ? -5.830 -0.334 17.612 1.00 98.56 129 LYS A CA 1
ATOM 942 C C . LYS A 1 129 ? -5.232 -1.684 17.195 1.00 98.56 129 LYS A C 1
ATOM 944 O O . LYS A 1 129 ? -4.079 -1.710 16.758 1.00 98.56 129 LYS A O 1
ATOM 949 N N . PRO A 1 130 ? -5.996 -2.793 17.259 1.00 98.75 130 PRO A N 1
ATOM 950 C CA . PRO A 1 130 ? -5.584 -4.055 16.654 1.00 98.75 130 PRO A CA 1
ATOM 951 C C . PRO A 1 130 ? -5.183 -3.836 15.192 1.00 98.75 130 PRO A C 1
ATOM 953 O O . PRO A 1 130 ? -5.958 -3.277 14.413 1.00 98.75 130 PRO A O 1
ATOM 956 N N . LEU A 1 131 ? -3.965 -4.247 14.840 1.00 98.69 131 LEU A N 1
ATOM 957 C CA . LEU A 1 131 ? -3.369 -4.030 13.525 1.00 98.69 131 LEU A CA 1
ATOM 958 C C . LEU A 1 131 ? -3.109 -5.377 12.852 1.00 98.69 131 LEU A C 1
ATOM 960 O O . LEU A 1 131 ? -2.356 -6.200 13.365 1.00 98.69 131 LEU A O 1
ATOM 964 N N . VAL A 1 132 ? -3.732 -5.581 11.696 1.00 98.81 132 VAL A N 1
ATOM 965 C CA . VAL A 1 132 ? -3.549 -6.745 10.828 1.00 98.81 132 VAL A CA 1
ATOM 966 C C . VAL A 1 132 ? -2.804 -6.295 9.581 1.00 98.81 132 VAL A C 1
ATOM 968 O O . VAL A 1 132 ? -3.257 -5.382 8.889 1.00 98.81 132 VAL A O 1
ATOM 971 N N . LEU A 1 133 ? -1.684 -6.948 9.278 1.00 98.62 133 LEU A N 1
ATOM 972 C CA . LEU A 1 133 ? -0.940 -6.719 8.044 1.00 98.62 133 LEU A CA 1
ATOM 973 C C . LEU A 1 133 ? -1.348 -7.755 6.995 1.00 98.62 133 LEU A C 1
ATOM 975 O O . LEU A 1 133 ? -1.257 -8.958 7.231 1.00 98.62 133 LEU A O 1
ATOM 979 N N . VAL A 1 134 ? -1.784 -7.281 5.831 1.00 98.81 134 VAL A N 1
ATOM 980 C CA . VAL A 1 134 ? -1.996 -8.097 4.632 1.00 98.81 134 VAL A CA 1
ATOM 981 C C . VAL A 1 134 ? -0.840 -7.801 3.688 1.00 98.81 134 VAL A C 1
ATOM 983 O O . VAL A 1 134 ? -0.745 -6.695 3.153 1.00 98.81 134 VAL A O 1
ATOM 986 N N . LEU A 1 135 ? 0.056 -8.775 3.531 1.00 98.81 135 LEU A N 1
ATOM 987 C CA . LEU A 1 135 ? 1.273 -8.628 2.741 1.00 98.81 135 LEU A CA 1
ATOM 988 C C . LEU A 1 135 ? 1.044 -9.043 1.287 1.00 98.81 135 LEU A C 1
ATOM 990 O O . LEU A 1 135 ? 0.538 -10.131 1.017 1.00 98.81 135 LEU A O 1
ATOM 994 N N . MET A 1 136 ? 1.446 -8.177 0.360 1.00 98.88 136 MET A N 1
ATOM 995 C CA . MET A 1 136 ? 1.506 -8.471 -1.071 1.00 98.88 136 MET A CA 1
ATOM 996 C C . MET A 1 136 ? 2.944 -8.311 -1.561 1.00 98.88 136 MET A C 1
ATOM 998 O O . MET A 1 136 ? 3.484 -7.207 -1.562 1.00 98.88 136 MET A O 1
ATOM 1002 N N . ASN A 1 137 ? 3.589 -9.402 -1.962 1.00 98.81 137 ASN A N 1
ATOM 1003 C CA . ASN A 1 137 ? 4.998 -9.401 -2.352 1.00 98.81 137 ASN A CA 1
ATOM 1004 C C . ASN A 1 137 ? 5.317 -10.581 -3.272 1.00 98.81 137 ASN A C 1
ATOM 1006 O O . ASN A 1 137 ? 4.707 -11.642 -3.165 1.00 98.81 137 ASN A O 1
ATOM 1010 N N . GLY A 1 138 ? 6.287 -10.393 -4.171 1.00 98.62 138 GLY A N 1
ATOM 1011 C CA . GLY A 1 138 ? 6.705 -11.425 -5.132 1.00 98.62 138 GLY A CA 1
ATOM 1012 C C . GLY A 1 138 ? 7.972 -12.181 -4.721 1.00 98.62 138 GLY A C 1
ATOM 1013 O O . GLY A 1 138 ? 8.448 -13.039 -5.457 1.00 98.62 138 GLY A O 1
ATOM 1014 N N . ARG A 1 139 ? 8.540 -11.857 -3.555 1.00 98.44 139 ARG A N 1
ATOM 1015 C CA . ARG A 1 139 ? 9.732 -12.495 -2.972 1.00 98.44 139 ARG A CA 1
ATOM 1016 C C . ARG A 1 139 ? 9.619 -12.589 -1.447 1.00 98.44 139 ARG A C 1
ATOM 1018 O O . ARG A 1 139 ? 8.799 -11.869 -0.876 1.00 98.44 139 ARG A O 1
ATOM 1025 N N . PRO A 1 140 ? 10.456 -13.393 -0.763 1.00 98.62 140 PRO A N 1
ATOM 1026 C CA . PRO A 1 140 ? 10.616 -13.284 0.684 1.00 98.62 140 PRO A CA 1
ATOM 1027 C C . PRO A 1 140 ? 10.999 -11.859 1.101 1.00 98.62 140 PRO A C 1
ATOM 1029 O O . PRO A 1 140 ? 11.836 -11.224 0.455 1.00 98.62 140 PRO A O 1
ATOM 1032 N N . LEU A 1 141 ? 10.401 -11.379 2.191 1.00 98.38 141 LEU A N 1
ATOM 1033 C CA . LEU A 1 141 ? 10.731 -10.093 2.797 1.00 98.38 141 LEU A CA 1
ATOM 1034 C C . LEU A 1 141 ? 11.433 -10.299 4.141 1.00 98.38 141 LEU A C 1
ATOM 1036 O O . LEU A 1 141 ? 11.148 -11.256 4.862 1.00 98.38 141 LEU A O 1
ATOM 1040 N N . ALA A 1 142 ? 12.333 -9.382 4.493 1.00 97.62 142 ALA A N 1
ATOM 1041 C CA . ALA A 1 142 ? 12.869 -9.300 5.845 1.00 97.62 142 ALA A CA 1
ATOM 1042 C C . ALA A 1 142 ? 11.787 -8.720 6.759 1.00 97.62 142 ALA A C 1
ATOM 1044 O O . ALA A 1 142 ? 11.551 -7.509 6.734 1.00 97.62 142 ALA A O 1
ATOM 1045 N N . LEU A 1 143 ? 11.148 -9.613 7.521 1.00 96.25 143 LEU A N 1
ATOM 1046 C CA . LEU A 1 143 ? 10.039 -9.302 8.415 1.00 96.25 143 LEU A CA 1
ATOM 1047 C C . LEU A 1 143 ? 10.434 -9.471 9.897 1.00 96.25 143 LEU A C 1
ATOM 1049 O O . LEU A 1 143 ? 9.908 -10.324 10.605 1.00 96.25 143 LEU A O 1
ATOM 1053 N N . VAL A 1 144 ? 11.486 -8.768 10.320 1.00 86.69 144 VAL A N 1
ATOM 1054 C CA . VAL A 1 144 ? 12.003 -8.836 11.703 1.00 86.69 144 VAL A CA 1
ATOM 1055 C C . VAL A 1 144 ? 11.448 -7.729 12.601 1.00 86.69 144 VAL A C 1
ATOM 1057 O O . VAL A 1 144 ? 11.610 -7.801 13.817 1.00 86.69 144 VAL A O 1
ATOM 1060 N N . LYS A 1 145 ? 10.860 -6.681 12.012 1.00 81.88 145 LYS A N 1
ATOM 1061 C CA . LYS A 1 145 ? 10.240 -5.566 12.726 1.00 81.88 145 LYS A CA 1
ATOM 1062 C C . LYS A 1 145 ? 9.202 -4.893 11.830 1.00 81.88 145 LYS A C 1
ATOM 1064 O O . LYS A 1 145 ? 9.534 -4.041 10.999 1.00 81.88 145 LYS A O 1
ATOM 1069 N N . GLU A 1 146 ? 7.945 -5.242 12.066 1.00 70.62 146 GLU A N 1
ATOM 1070 C CA . GLU A 1 146 ? 6.787 -4.722 11.336 1.00 70.62 146 GLU A CA 1
ATOM 1071 C C . GLU A 1 146 ? 5.839 -3.964 12.267 1.00 70.62 146 GLU A C 1
ATOM 1073 O O . GLU A 1 146 ? 4.697 -3.706 11.902 1.00 70.62 146 GLU A O 1
ATOM 1078 N N . ASP A 1 147 ? 6.315 -3.594 13.456 1.00 49.28 147 ASP A N 1
ATOM 1079 C CA . ASP A 1 147 ? 5.675 -2.707 14.421 1.00 49.28 147 ASP A CA 1
ATOM 1080 C C . ASP A 1 147 ? 6.677 -2.122 15.437 1.00 49.28 147 ASP A C 1
ATOM 1082 O O . ASP A 1 147 ? 7.732 -2.739 15.721 1.00 49.28 147 ASP A O 1
#

Organism: NCBI:txid284011

Sequence (147 aa):
MVGPLADSKRDMMGSWSAAGVADQSVTVLTGMRNALGDKGKIIYARGANITNDKGIVDFLNLYEKAVQVDPRSPQAMIDEAVAAAKQSDVVVAVVGEAQGMAHEASSRTDIRLPQSQRDLISALKATGKPLVLVLMNGRPLALVKED

Nearest PDB structures (foldseek):
  6r5p-assembly1_A  TM=1.001E+00  e=7.403E-18  Pseudomonas aeruginosa PAO1
  6r5v-assembly1_B  TM=1.000E+00  e=5.704E-18  Pseudomonas aeruginosa PAO1
  6r5u-assembly1_A  TM=1.002E+00  e=7.902E-18  Pseudomonas aeruginosa PAO1
  6r5n-assembly1_A  TM=1.001E+00  e=8.434E-18  Pseudomonas aeruginosa PAO1
  6r5r-assembly1_A  TM=1.002E+00  e=1.420E-17  Pseudomonas aeruginosa PAO1

pLDDT: mean 97.49, std 4.96, range [49.28, 98.88]

Secondary structure (DSSP, 8-state):
-BSTTTT-HHHHT-SS-TT--GGG---HHHHHHHHHGGGS----B--S-S-S-HHHHHHHTSSS--S----S-HHHHHHHHHHHHHT-SSEEEEEE--GGGSSTT---S--SPPHHHHHHHHHHHTTTS-EEEEEE-SS----S---

Mean predicted aligned error: 2.32 Å

InterPro domains:
  IPR002772 Glycoside hydrolase family 3 C-terminal domain [PF01915] (2-144)
  IPR036881 Glycoside hydrolase family 3 C-terminal domain superfamily [G3DSA:3.40.50.1700] (1-147)
  IPR036881 Glycoside hydrolase family 3 C-terminal domain superfamily [SSF52279] (2-143)
  IPR044993 Beta-D-xylosidase [PTHR42721] (2-142)

Foldseek 3Di:
DEEQQQPFLLQQCAPPSPPDDSVPRQGNVNVVCVVCPPVDDDDYAHLFFQAPDVVVCCQCPVPHNQGDDDPDDLVVSLVSLLVSLLVDQAAEYEFEHRRSCQYPPNDDPAQATHVSSLVSQVSSVVSVHHYHYHYRYNDDGDPPDSD